Protein AF-A0A3D8VLH3-F1 (afdb_monomer_lite)

pLDDT: mean 82.95, std 10.18, range [42.09, 94.88]

Structure (mmCIF, N/CA/C/O backbone):
data_AF-A0A3D8VLH3-F1
#
_entry.id   AF-A0A3D8VLH3-F1
#
loop_
_atom_site.group_PDB
_atom_site.id
_atom_site.type_symbol
_atom_site.label_atom_id
_atom_site.label_alt_id
_atom_site.label_comp_id
_atom_site.label_asym_id
_atom_site.label_entity_id
_atom_site.label_seq_id
_atom_site.pdbx_PDB_ins_code
_atom_site.Cartn_x
_atom_site.Cartn_y
_atom_site.Cartn_z
_atom_site.occupancy
_atom_site.B_iso_or_equiv
_atom_site.auth_seq_id
_atom_site.auth_comp_id
_atom_site.auth_asym_id
_atom_site.auth_atom_id
_atom_site.pdbx_PDB_model_num
ATOM 1 N N . MET A 1 1 ? 17.494 -6.631 -28.464 1.00 57.84 1 MET A N 1
ATOM 2 C CA . MET A 1 1 ? 16.199 -6.391 -27.794 1.00 57.84 1 MET A CA 1
ATOM 3 C C . MET A 1 1 ? 15.490 -5.278 -28.544 1.00 57.84 1 MET A C 1
ATOM 5 O O . MET A 1 1 ? 16.082 -4.211 -28.683 1.00 57.84 1 MET A O 1
ATOM 9 N N . ASN A 1 2 ? 14.306 -5.543 -29.105 1.00 70.06 2 ASN A N 1
ATOM 10 C CA . ASN A 1 2 ? 13.594 -4.566 -29.927 1.00 70.06 2 ASN A CA 1
ATOM 11 C C . ASN A 1 2 ? 12.913 -3.521 -29.038 1.00 70.06 2 ASN A C 1
ATOM 13 O O . ASN A 1 2 ? 12.290 -3.845 -28.031 1.00 70.06 2 ASN A O 1
ATOM 17 N N . ILE A 1 3 ? 13.005 -2.251 -29.430 1.00 79.00 3 ILE A N 1
ATOM 18 C CA . ILE A 1 3 ? 12.385 -1.120 -28.721 1.00 79.00 3 ILE A CA 1
ATOM 19 C C . ILE A 1 3 ? 10.872 -1.307 -28.510 1.00 79.00 3 ILE A C 1
ATOM 21 O O . ILE A 1 3 ? 10.333 -0.848 -27.509 1.00 79.00 3 ILE A O 1
ATOM 25 N N . TYR A 1 4 ? 10.209 -2.033 -29.414 1.00 73.94 4 TYR A N 1
ATOM 26 C CA . TYR A 1 4 ? 8.781 -2.336 -29.354 1.00 73.94 4 TYR A CA 1
ATOM 27 C C . TYR A 1 4 ? 8.410 -3.166 -28.123 1.00 73.94 4 TYR A C 1
ATOM 29 O O . TYR A 1 4 ? 7.444 -2.839 -27.443 1.00 73.94 4 TYR A O 1
ATOM 37 N N . GLU A 1 5 ? 9.205 -4.182 -27.788 1.00 71.56 5 GLU A N 1
ATOM 38 C CA . GLU A 1 5 ? 8.964 -5.042 -26.623 1.00 71.56 5 GLU A CA 1
ATOM 39 C C . GLU A 1 5 ? 9.110 -4.251 -25.316 1.00 71.56 5 GLU A C 1
ATOM 41 O O . GLU A 1 5 ? 8.294 -4.394 -24.413 1.00 71.56 5 GLU A O 1
ATOM 46 N N . LYS A 1 6 ? 10.091 -3.339 -25.241 1.00 69.62 6 LYS A N 1
ATOM 47 C CA . LYS A 1 6 ? 10.270 -2.445 -24.083 1.00 69.62 6 LYS A CA 1
ATOM 48 C C . LYS A 1 6 ? 9.114 -1.458 -23.907 1.00 69.62 6 LYS A C 1
ATOM 50 O O . LYS A 1 6 ? 8.724 -1.178 -22.779 1.00 69.62 6 LYS A O 1
ATOM 55 N N . ILE A 1 7 ? 8.584 -0.918 -25.006 1.00 70.00 7 ILE A N 1
ATOM 56 C CA . ILE A 1 7 ? 7.458 0.026 -24.961 1.00 70.00 7 ILE A CA 1
ATOM 57 C C . ILE A 1 7 ? 6.174 -0.693 -24.532 1.00 70.00 7 ILE A C 1
ATOM 59 O O . ILE A 1 7 ? 5.448 -0.171 -23.692 1.00 70.00 7 ILE A O 1
ATOM 63 N N . ILE A 1 8 ? 5.905 -1.881 -25.082 1.00 72.00 8 ILE A N 1
ATOM 64 C CA . ILE A 1 8 ? 4.707 -2.666 -24.751 1.00 72.00 8 ILE A CA 1
ATOM 65 C C . ILE A 1 8 ? 4.783 -3.186 -23.309 1.00 72.00 8 ILE A C 1
ATOM 67 O O . ILE A 1 8 ? 3.807 -3.032 -22.580 1.00 72.00 8 ILE A O 1
ATOM 71 N N . GLY A 1 9 ? 5.940 -3.703 -22.874 1.00 71.38 9 GLY A N 1
ATOM 72 C CA . GLY A 1 9 ? 6.161 -4.117 -21.483 1.00 71.38 9 GLY A CA 1
ATOM 73 C C . GLY A 1 9 ? 5.886 -2.978 -20.500 1.00 71.38 9 GLY A C 1
ATOM 74 O O . GLY A 1 9 ? 5.008 -3.091 -19.657 1.00 71.38 9 GLY A O 1
ATOM 75 N N . GLY A 1 10 ? 6.488 -1.804 -20.718 1.00 78.44 10 GLY A N 1
ATOM 76 C CA . GLY A 1 10 ? 6.269 -0.652 -19.836 1.00 78.44 10 GLY A CA 1
ATOM 77 C C . GLY A 1 10 ? 4.842 -0.076 -19.838 1.00 78.44 10 GLY A C 1
ATOM 78 O O . GLY A 1 10 ? 4.509 0.721 -18.958 1.00 78.44 10 GLY A O 1
ATOM 79 N N . LEU A 1 11 ? 3.996 -0.416 -20.819 1.00 83.00 11 LEU A N 1
ATOM 80 C CA . LEU A 1 11 ? 2.567 -0.080 -20.804 1.00 83.00 11 LEU A CA 1
ATOM 81 C C . LEU A 1 11 ? 1.754 -1.090 -19.988 1.00 83.00 11 LEU A C 1
ATOM 83 O O . LEU A 1 11 ? 0.833 -0.673 -19.282 1.00 83.00 11 LEU A O 1
ATOM 87 N N . ASP A 1 12 ? 2.089 -2.378 -20.075 1.00 86.25 12 ASP A N 1
ATOM 88 C CA . ASP A 1 12 ? 1.440 -3.431 -19.294 1.00 86.25 12 ASP A CA 1
ATOM 89 C C . ASP A 1 12 ? 1.748 -3.262 -17.801 1.00 86.25 12 ASP A C 1
ATOM 91 O O . ASP A 1 12 ? 0.816 -3.140 -17.008 1.00 86.25 12 ASP A O 1
ATOM 95 N N . ASP A 1 13 ? 3.021 -3.042 -17.450 1.00 86.81 13 ASP A N 1
ATOM 96 C CA . ASP A 1 13 ? 3.473 -2.793 -16.073 1.00 86.81 13 ASP A CA 1
ATOM 97 C C . ASP A 1 13 ? 2.702 -1.619 -15.431 1.00 86.81 13 ASP A C 1
ATOM 99 O O . ASP A 1 13 ? 2.215 -1.682 -14.302 1.00 86.81 13 ASP A O 1
ATOM 103 N N . LYS A 1 14 ? 2.505 -0.527 -16.186 1.00 85.94 14 LYS A N 1
ATOM 104 C CA . LYS A 1 14 ? 1.724 0.637 -15.727 1.00 85.94 14 LYS A CA 1
ATOM 105 C C . LYS A 1 14 ? 0.241 0.331 -15.559 1.00 85.94 14 LYS A C 1
ATOM 107 O O . LYS A 1 14 ? -0.407 0.939 -14.705 1.00 85.94 14 LYS A O 1
ATOM 112 N N . ARG A 1 15 ? -0.322 -0.534 -16.405 1.00 90.62 15 ARG A N 1
ATOM 113 C CA . ARG A 1 15 ? -1.724 -0.952 -16.301 1.00 90.62 15 ARG A CA 1
ATOM 114 C C . ARG A 1 15 ? -1.920 -1.816 -15.061 1.00 90.62 15 ARG A C 1
ATOM 116 O O . ARG A 1 15 ? -2.857 -1.570 -14.310 1.00 90.62 15 ARG A O 1
ATOM 123 N N . GLU A 1 16 ? -1.028 -2.772 -14.835 1.00 91.12 16 GLU A N 1
ATOM 124 C CA . GLU A 1 16 ? -1.031 -3.626 -13.648 1.00 91.12 16 GLU A CA 1
ATOM 125 C C . GLU A 1 16 ? -0.851 -2.806 -12.363 1.00 91.12 16 GLU A C 1
ATOM 127 O O . GLU A 1 16 ? -1.634 -2.963 -11.427 1.00 91.12 16 GLU A O 1
ATOM 132 N N . TRP A 1 17 ? 0.086 -1.850 -12.346 1.00 89.81 17 TRP A N 1
ATOM 133 C CA . TRP A 1 17 ? 0.250 -0.923 -11.221 1.00 89.81 17 TRP A CA 1
ATOM 134 C C . TRP A 1 17 ? -1.031 -0.144 -10.914 1.00 89.81 17 TRP A C 1
ATOM 136 O O . TRP A 1 17 ? -1.435 -0.029 -9.760 1.00 89.81 17 TRP A O 1
ATOM 146 N N . ARG A 1 18 ? -1.715 0.378 -11.941 1.00 90.69 18 ARG A N 1
ATOM 147 C CA . ARG A 1 18 ? -2.996 1.073 -11.742 1.00 90.69 18 ARG A CA 1
ATOM 148 C C . ARG A 1 18 ? -4.056 0.158 -11.139 1.00 90.69 18 ARG A C 1
ATOM 150 O O . ARG A 1 18 ? -4.758 0.597 -10.238 1.00 90.69 18 ARG A O 1
ATOM 157 N N . ALA A 1 19 ? -4.146 -1.092 -11.586 1.00 93.56 19 ALA A N 1
ATOM 158 C CA . ALA A 1 19 ? -5.098 -2.046 -11.026 1.00 93.56 19 ALA A CA 1
ATOM 159 C C . ALA A 1 19 ? -4.818 -2.336 -9.538 1.00 93.56 19 ALA A C 1
ATOM 161 O O . ALA A 1 19 ? -5.753 -2.407 -8.741 1.00 93.56 19 ALA A O 1
ATOM 162 N N . MET A 1 20 ? -3.545 -2.438 -9.141 1.00 93.00 20 MET A N 1
ATOM 163 C CA . MET A 1 20 ? -3.152 -2.573 -7.730 1.00 93.00 20 MET A CA 1
ATOM 164 C C . MET A 1 20 ? -3.543 -1.346 -6.904 1.00 93.00 20 MET A C 1
ATOM 166 O O . MET A 1 20 ? -4.111 -1.480 -5.824 1.00 93.00 20 MET A O 1
ATOM 170 N N . GLU A 1 21 ? -3.295 -0.144 -7.427 1.00 92.06 21 GLU A N 1
ATOM 171 C CA . GLU A 1 21 ? -3.701 1.106 -6.776 1.00 92.06 21 GLU A CA 1
ATOM 172 C C . GLU A 1 21 ? -5.223 1.194 -6.594 1.00 92.06 21 GLU A C 1
ATOM 174 O O . GLU A 1 21 ? -5.700 1.687 -5.573 1.00 92.06 21 GLU A O 1
ATOM 179 N N . GLU A 1 22 ? -5.998 0.709 -7.565 1.00 94.88 22 GLU A N 1
ATOM 180 C CA . GLU A 1 22 ? -7.457 0.665 -7.469 1.00 94.88 22 GLU A CA 1
ATOM 181 C C . GLU A 1 22 ? -7.941 -0.350 -6.428 1.00 94.88 22 GLU A C 1
ATOM 183 O O . GLU A 1 22 ? -8.832 -0.013 -5.646 1.00 94.88 22 GLU A O 1
ATOM 188 N N . ARG A 1 23 ? -7.317 -1.536 -6.344 1.00 93.81 23 ARG A N 1
ATOM 189 C CA . ARG A 1 23 ? -7.574 -2.508 -5.263 1.00 93.81 23 ARG A CA 1
ATOM 190 C C . ARG A 1 23 ? -7.297 -1.888 -3.899 1.00 93.81 23 ARG A C 1
ATOM 192 O O . ARG A 1 23 ? -8.174 -1.881 -3.041 1.00 93.81 23 ARG A O 1
ATOM 199 N N . ALA A 1 24 ? -6.131 -1.262 -3.733 1.00 92.44 24 ALA A N 1
ATOM 200 C CA . ALA A 1 24 ? -5.765 -0.583 -2.493 1.00 92.44 24 ALA A CA 1
ATOM 201 C C . ALA A 1 24 ? -6.775 0.505 -2.105 1.00 92.44 24 ALA A C 1
ATOM 203 O O . ALA A 1 24 ? -7.105 0.671 -0.934 1.00 92.44 24 ALA A O 1
ATOM 204 N N . LYS A 1 25 ? -7.265 1.267 -3.088 1.00 92.62 25 LYS A N 1
ATOM 205 C CA . LYS A 1 25 ? -8.217 2.362 -2.877 1.00 92.62 25 LYS A CA 1
ATOM 206 C C . LYS A 1 25 ? -9.628 1.875 -2.533 1.00 92.62 25 LYS A C 1
ATOM 208 O O . LYS A 1 25 ? -10.379 2.622 -1.909 1.00 92.62 25 LYS A O 1
ATOM 213 N N . ALA A 1 26 ? -10.000 0.668 -2.952 1.00 94.31 26 ALA A N 1
ATOM 214 C CA . ALA A 1 26 ? -11.279 0.056 -2.604 1.00 94.31 26 ALA A CA 1
ATOM 215 C C . ALA A 1 26 ? -11.327 -0.425 -1.142 1.00 94.31 26 ALA A C 1
ATOM 217 O O . ALA A 1 26 ? -12.416 -0.601 -0.593 1.00 94.31 26 ALA A O 1
ATOM 218 N N . LEU A 1 27 ? -10.166 -0.615 -0.507 1.00 92.44 27 LEU A N 1
ATOM 219 C CA . LEU A 1 27 ? -10.062 -1.008 0.895 1.00 92.44 27 LEU A CA 1
ATOM 220 C C . LEU A 1 27 ? -10.452 0.133 1.853 1.00 92.44 27 LEU A C 1
ATOM 222 O O . LEU A 1 27 ? -10.396 1.313 1.490 1.00 92.44 27 LEU A O 1
ATOM 226 N N . PRO A 1 28 ? -10.808 -0.188 3.114 1.00 91.88 28 PRO A N 1
ATOM 227 C CA . PRO A 1 28 ? -11.053 0.824 4.135 1.00 91.88 28 PRO A CA 1
ATOM 228 C C . PRO A 1 28 ? -9.848 1.757 4.331 1.00 91.88 28 PRO A C 1
ATOM 230 O O . PRO A 1 28 ? -8.697 1.364 4.143 1.00 91.88 28 PRO A O 1
ATOM 233 N N . SER A 1 29 ? -10.110 2.991 4.772 1.00 88.81 29 SER A N 1
ATOM 234 C CA . SER A 1 29 ? -9.094 4.053 4.896 1.00 88.81 29 SER A CA 1
ATOM 235 C C . SER A 1 29 ? -7.837 3.619 5.665 1.00 88.81 29 SER A C 1
ATOM 237 O O . SER A 1 29 ? -6.724 3.923 5.243 1.00 88.81 29 SER A O 1
ATOM 239 N N . GLU A 1 30 ? -7.989 2.861 6.756 1.00 86.94 30 GLU A N 1
ATOM 240 C CA . GLU A 1 30 ? -6.857 2.368 7.557 1.00 86.94 30 GLU A CA 1
ATOM 241 C C . GLU A 1 30 ? -5.937 1.431 6.758 1.00 86.94 30 GLU A C 1
ATOM 243 O O . GLU A 1 30 ? -4.717 1.593 6.783 1.00 86.94 30 GLU A O 1
ATOM 248 N N . TYR A 1 31 ? -6.519 0.518 5.978 1.00 90.12 31 TYR A N 1
ATOM 249 C CA . TYR A 1 31 ? -5.795 -0.396 5.094 1.00 90.12 31 TYR A CA 1
ATOM 250 C C . TYR A 1 31 ? -5.099 0.344 3.953 1.00 90.12 31 TYR A C 1
ATOM 252 O O . TYR A 1 31 ? -3.920 0.117 3.683 1.00 90.12 31 TYR A O 1
ATOM 260 N N . HIS A 1 32 ? -5.798 1.286 3.317 1.00 90.88 32 HIS A N 1
ATOM 261 C CA . HIS A 1 32 ? -5.210 2.105 2.263 1.00 90.88 32 HIS A CA 1
ATOM 262 C C . HIS A 1 32 ? -4.035 2.956 2.785 1.00 90.88 32 HIS A C 1
ATOM 264 O O . HIS A 1 32 ? -3.006 3.072 2.118 1.00 90.88 32 HIS A O 1
ATOM 270 N N . ASN A 1 33 ? -4.142 3.514 3.996 1.00 88.62 33 ASN A N 1
ATOM 271 C CA . ASN A 1 33 ? -3.062 4.283 4.618 1.00 88.62 33 ASN A CA 1
ATOM 272 C C . ASN A 1 33 ? -1.840 3.412 4.928 1.00 88.62 33 ASN A C 1
ATOM 274 O O . ASN A 1 33 ? -0.716 3.828 4.641 1.00 88.62 33 ASN A O 1
ATOM 278 N N . ALA A 1 34 ? -2.049 2.203 5.457 1.00 88.44 34 ALA A N 1
ATOM 279 C CA . ALA A 1 34 ? -0.968 1.248 5.680 1.00 88.44 34 ALA A CA 1
ATOM 280 C C . ALA A 1 34 ? -0.283 0.870 4.359 1.00 88.44 34 ALA A C 1
ATOM 282 O O . ALA A 1 34 ? 0.937 0.945 4.254 1.00 88.44 34 ALA A O 1
ATOM 283 N N . TYR A 1 35 ? -1.058 0.587 3.309 1.00 91.62 35 TYR A N 1
ATOM 284 C CA . TYR A 1 35 ? -0.526 0.296 1.978 1.00 91.62 35 TYR A CA 1
ATOM 285 C C . TYR A 1 35 ? 0.326 1.457 1.432 1.00 91.62 35 TYR A C 1
ATOM 287 O O . TYR A 1 35 ? 1.427 1.246 0.924 1.00 91.62 35 TYR A O 1
ATOM 295 N N . LYS A 1 36 ? -0.118 2.709 1.602 1.00 90.38 36 LYS A N 1
ATOM 296 C CA . LYS A 1 36 ? 0.663 3.896 1.210 1.00 90.38 36 LYS A CA 1
ATOM 297 C C . LYS A 1 36 ? 1.946 4.060 2.030 1.00 90.38 36 LYS A C 1
ATOM 299 O O . LYS A 1 36 ? 2.962 4.494 1.484 1.00 90.38 36 LYS A O 1
ATOM 304 N N . ALA A 1 37 ? 1.920 3.717 3.317 1.00 87.56 37 ALA A N 1
ATOM 305 C CA . ALA A 1 37 ? 3.108 3.725 4.166 1.00 87.56 37 ALA A CA 1
ATOM 306 C C . ALA A 1 37 ? 4.130 2.671 3.710 1.00 87.56 37 ALA A C 1
ATOM 308 O O . ALA A 1 37 ? 5.303 3.009 3.550 1.00 87.56 37 ALA A O 1
ATOM 309 N N . ILE A 1 38 ? 3.671 1.455 3.397 1.00 86.94 38 ILE A N 1
ATOM 310 C CA . ILE A 1 38 ? 4.487 0.375 2.825 1.00 86.94 38 ILE A CA 1
ATOM 311 C C . ILE A 1 38 ? 5.112 0.820 1.501 1.00 86.94 38 ILE A C 1
ATOM 313 O O . ILE A 1 38 ? 6.322 0.708 1.322 1.00 86.94 38 ILE A O 1
ATOM 317 N N . GLN A 1 39 ? 4.316 1.389 0.587 1.00 88.44 39 GLN A N 1
ATOM 318 C CA . GLN A 1 39 ? 4.832 1.926 -0.675 1.00 88.44 39 GLN A CA 1
ATOM 319 C C . GLN A 1 39 ? 5.956 2.927 -0.437 1.00 88.44 39 GLN A C 1
ATOM 321 O O . GLN A 1 39 ? 7.029 2.813 -1.024 1.00 88.44 39 GLN A O 1
ATOM 326 N N . LYS A 1 40 ? 5.722 3.910 0.437 1.00 86.31 40 LYS A N 1
ATOM 327 C CA . LYS A 1 40 ? 6.724 4.924 0.756 1.00 86.31 40 LYS A CA 1
ATOM 328 C C . LYS A 1 40 ? 7.994 4.290 1.319 1.00 86.31 40 LYS A C 1
ATOM 330 O O . LYS A 1 40 ? 9.075 4.659 0.874 1.00 86.31 40 LYS A O 1
ATOM 335 N N . TYR A 1 41 ? 7.860 3.353 2.255 1.00 85.12 41 TYR A N 1
ATOM 336 C CA . TYR A 1 41 ? 8.992 2.651 2.848 1.00 85.12 41 TYR A CA 1
ATOM 337 C C . TYR A 1 41 ? 9.813 1.938 1.768 1.00 85.12 41 TYR A C 1
ATOM 339 O O . TYR A 1 41 ? 11.004 2.215 1.634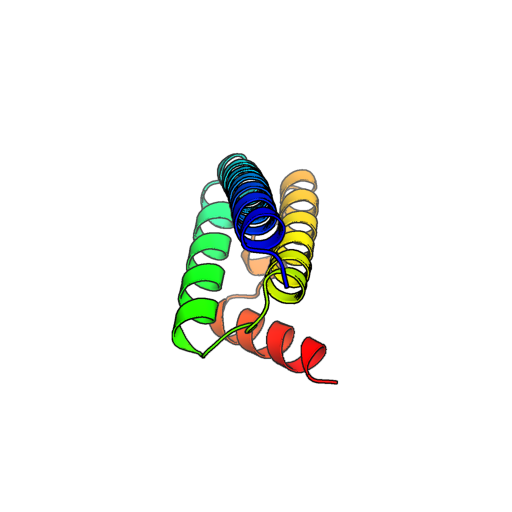 1.00 85.12 41 TYR A O 1
ATOM 347 N N . MET A 1 42 ? 9.151 1.150 0.919 1.00 82.50 42 MET A N 1
ATOM 348 C CA . MET A 1 42 ? 9.760 0.397 -0.177 1.00 82.50 42 MET A CA 1
ATOM 349 C C . MET A 1 42 ? 10.582 1.286 -1.123 1.00 82.50 42 MET A C 1
ATOM 351 O O . MET A 1 42 ? 11.710 0.958 -1.487 1.00 82.50 42 MET A O 1
ATOM 355 N N . TRP A 1 43 ? 10.065 2.464 -1.480 1.00 82.81 43 TRP A N 1
ATOM 356 C CA . TRP A 1 43 ? 10.793 3.413 -2.328 1.00 82.81 43 TRP A CA 1
ATOM 357 C C . TRP A 1 43 ? 11.958 4.111 -1.614 1.00 82.81 43 TRP A C 1
ATOM 359 O O . TRP A 1 43 ? 12.881 4.579 -2.277 1.00 82.81 43 TRP A O 1
ATOM 369 N N . THR A 1 44 ? 11.935 4.194 -0.280 1.00 82.88 44 THR A N 1
ATOM 370 C CA . THR A 1 44 ? 13.010 4.825 0.504 1.00 82.88 44 THR A CA 1
ATOM 371 C C . THR A 1 44 ? 14.158 3.886 0.852 1.00 82.88 44 THR A C 1
ATOM 373 O O . THR A 1 44 ? 15.300 4.336 0.895 1.00 82.88 44 THR A O 1
ATOM 376 N N . THR A 1 45 ? 13.890 2.600 1.082 1.00 76.06 45 THR A N 1
ATOM 377 C CA . THR A 1 45 ? 14.902 1.608 1.486 1.00 76.06 45 THR A CA 1
ATOM 378 C C . THR A 1 45 ? 15.550 0.874 0.312 1.00 76.06 45 THR A C 1
ATOM 380 O O . THR A 1 45 ? 16.435 0.048 0.522 1.00 76.06 45 THR A O 1
ATOM 383 N N . GLY A 1 46 ? 15.176 1.220 -0.924 1.00 67.94 46 GLY A N 1
ATOM 384 C CA . GLY A 1 46 ? 15.714 0.591 -2.129 1.00 67.94 46 GLY A CA 1
ATOM 385 C C . GLY A 1 46 ? 15.068 -0.764 -2.395 1.00 67.94 46 GLY A C 1
ATOM 386 O O . GLY A 1 46 ? 15.778 -1.755 -2.532 1.00 67.94 46 GLY A O 1
ATOM 387 N N . GLY A 1 47 ? 13.732 -0.785 -2.420 1.00 63.44 47 GLY A N 1
ATOM 388 C CA . GLY A 1 47 ? 12.898 -1.950 -2.700 1.00 63.44 47 GLY A CA 1
ATOM 389 C C . GLY A 1 47 ? 13.187 -2.651 -4.037 1.00 63.44 47 GLY A C 1
ATOM 390 O O . GLY A 1 47 ? 14.177 -2.346 -4.704 1.00 63.44 47 GLY A O 1
ATOM 391 N N . PRO A 1 48 ? 12.341 -3.616 -4.437 1.00 68.25 48 PRO A N 1
ATOM 392 C CA . PRO A 1 48 ? 12.627 -4.518 -5.548 1.00 68.25 48 PRO A CA 1
ATOM 393 C C . PRO A 1 48 ? 13.033 -3.771 -6.826 1.00 68.25 48 PRO A C 1
ATOM 395 O O . PRO A 1 48 ? 12.411 -2.787 -7.227 1.00 68.25 48 PRO A O 1
ATOM 398 N N . THR A 1 49 ? 14.111 -4.240 -7.457 1.00 71.81 49 THR A N 1
ATOM 399 C CA . THR A 1 49 ? 14.727 -3.585 -8.624 1.00 71.81 49 THR A CA 1
ATOM 400 C C . THR A 1 49 ? 13.976 -3.844 -9.923 1.00 71.81 49 THR A C 1
ATOM 402 O O . THR A 1 49 ? 14.131 -3.093 -10.887 1.00 71.81 49 THR A O 1
ATOM 405 N N . ASP A 1 50 ? 13.148 -4.887 -9.937 1.00 81.75 50 ASP A N 1
ATOM 406 C CA . ASP A 1 50 ? 12.435 -5.377 -11.104 1.00 81.75 50 ASP A CA 1
ATOM 407 C C . ASP A 1 50 ? 10.918 -5.382 -10.862 1.00 81.75 50 ASP A C 1
ATOM 409 O O . ASP A 1 50 ? 10.419 -5.583 -9.748 1.00 81.75 50 ASP 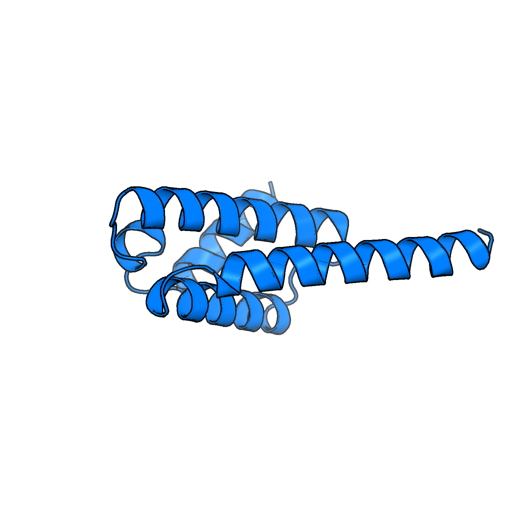A O 1
ATOM 413 N N . TRP A 1 51 ? 10.159 -5.155 -11.941 1.00 83.19 51 TRP A N 1
ATOM 414 C CA . TRP A 1 51 ? 8.694 -5.079 -11.890 1.00 83.19 51 TRP A CA 1
ATOM 415 C C . TRP A 1 51 ? 8.059 -6.367 -11.354 1.00 83.19 51 TRP A C 1
ATOM 417 O O . TRP A 1 51 ? 7.082 -6.310 -10.615 1.00 83.19 51 TRP A O 1
ATOM 427 N N . LYS A 1 52 ? 8.628 -7.531 -11.684 1.00 85.06 52 LYS A N 1
ATOM 428 C CA . LYS A 1 52 ? 8.081 -8.835 -11.293 1.00 85.06 52 LYS A CA 1
ATOM 429 C C . LYS A 1 52 ? 8.055 -9.025 -9.774 1.00 85.06 52 LYS A C 1
ATOM 431 O O . LYS A 1 52 ? 7.039 -9.476 -9.248 1.00 85.06 52 LYS A O 1
ATOM 436 N N . ASP A 1 53 ? 9.138 -8.665 -9.094 1.00 84.31 53 ASP A N 1
ATOM 437 C CA . ASP A 1 53 ? 9.251 -8.780 -7.638 1.00 84.31 53 ASP A CA 1
ATOM 438 C C . ASP A 1 53 ? 8.394 -7.713 -6.955 1.00 84.31 53 ASP A C 1
ATOM 440 O O . ASP A 1 53 ? 7.607 -8.022 -6.066 1.00 84.31 53 ASP A O 1
ATOM 444 N N . THR A 1 54 ? 8.401 -6.485 -7.490 1.00 85.44 54 THR A N 1
ATOM 445 C CA . THR A 1 54 ? 7.495 -5.413 -7.041 1.00 85.44 54 THR A CA 1
ATOM 446 C C . THR A 1 54 ? 6.038 -5.876 -7.087 1.00 85.44 54 THR A C 1
ATOM 448 O O . THR A 1 54 ? 5.315 -5.792 -6.095 1.00 85.44 54 THR A O 1
ATOM 451 N N . LYS A 1 55 ? 5.612 -6.420 -8.230 1.00 88.81 55 LYS A N 1
ATOM 452 C CA . LYS A 1 55 ? 4.272 -6.964 -8.427 1.00 88.81 55 LYS A CA 1
ATOM 453 C C . LYS A 1 55 ? 3.973 -8.078 -7.433 1.00 88.81 55 LYS A C 1
ATOM 455 O O . LYS A 1 55 ? 2.898 -8.065 -6.851 1.00 88.81 55 LYS A O 1
ATOM 460 N N . ARG A 1 56 ? 4.884 -9.035 -7.245 1.00 87.25 56 ARG A N 1
ATOM 461 C CA . ARG A 1 56 ? 4.686 -10.162 -6.324 1.00 87.25 56 ARG A CA 1
ATOM 462 C C . ARG A 1 56 ? 4.460 -9.685 -4.888 1.00 87.25 56 ARG A C 1
ATOM 464 O O . ARG A 1 56 ? 3.496 -10.118 -4.264 1.00 87.25 56 ARG A O 1
ATOM 471 N N . VAL A 1 57 ? 5.302 -8.774 -4.404 1.00 86.56 57 VAL A N 1
ATOM 472 C CA . VAL A 1 57 ? 5.209 -8.235 -3.042 1.00 86.56 57 VAL A CA 1
ATOM 473 C C . VAL A 1 57 ? 3.903 -7.477 -2.841 1.00 86.56 57 VAL A C 1
ATOM 475 O O . VAL A 1 57 ? 3.149 -7.778 -1.919 1.00 86.56 57 VAL A O 1
ATOM 478 N N . PHE A 1 58 ? 3.594 -6.515 -3.716 1.00 90.00 58 PHE A N 1
ATOM 479 C CA . PHE A 1 58 ? 2.383 -5.710 -3.557 1.00 90.00 58 PHE A CA 1
ATOM 480 C C . PHE A 1 58 ? 1.101 -6.523 -3.739 1.00 90.00 58 PHE A C 1
ATOM 482 O O . PHE A 1 58 ? 0.122 -6.243 -3.053 1.00 90.00 58 PHE A O 1
ATOM 489 N N . ASP A 1 59 ? 1.100 -7.537 -4.605 1.00 91.31 59 ASP A N 1
ATOM 490 C CA . ASP A 1 59 ? -0.048 -8.430 -4.769 1.00 91.31 59 ASP A CA 1
ATOM 491 C C . ASP A 1 59 ? -0.296 -9.264 -3.503 1.00 91.31 59 ASP A C 1
ATOM 493 O O . ASP A 1 59 ? -1.437 -9.350 -3.061 1.00 91.31 59 ASP A O 1
ATOM 497 N N . GLY A 1 60 ? 0.759 -9.777 -2.857 1.00 90.12 60 GLY A N 1
ATOM 498 C CA . GLY A 1 60 ? 0.637 -10.494 -1.582 1.00 90.12 60 GLY A CA 1
ATOM 499 C C . GLY A 1 60 ? 0.145 -9.612 -0.429 1.00 90.12 60 GLY A C 1
ATOM 500 O O . GLY A 1 60 ? -0.697 -10.030 0.362 1.00 90.12 60 GLY A O 1
ATOM 501 N N . ILE A 1 61 ? 0.615 -8.363 -0.355 1.00 89.81 61 ILE A N 1
ATOM 502 C CA . ILE A 1 61 ? 0.138 -7.393 0.646 1.00 89.81 61 ILE A CA 1
ATOM 503 C C . ILE A 1 61 ? -1.336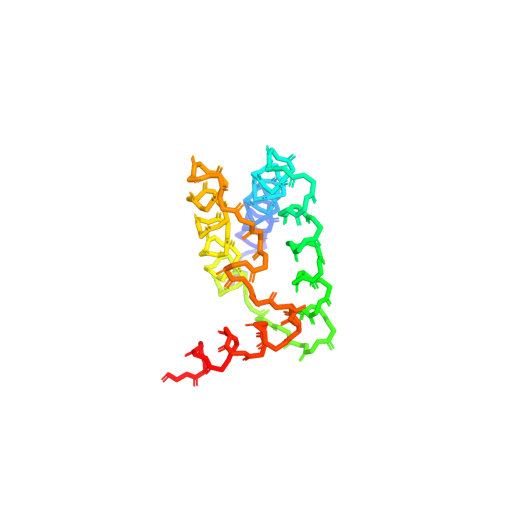 -7.060 0.418 1.00 89.81 61 ILE A C 1
ATOM 505 O O . ILE A 1 61 ? -2.104 -6.979 1.376 1.00 89.81 61 ILE A O 1
ATOM 509 N N . LEU A 1 62 ? -1.732 -6.854 -0.840 1.00 92.69 62 LEU A N 1
ATOM 510 C CA . LEU A 1 62 ? -3.121 -6.579 -1.189 1.00 92.69 62 LEU A CA 1
ATOM 511 C C . LEU A 1 62 ? -4.025 -7.757 -0.842 1.00 92.69 62 LEU A C 1
ATOM 513 O O . LEU A 1 62 ? -5.042 -7.526 -0.202 1.00 92.69 62 LEU A O 1
ATOM 517 N N . ASP A 1 63 ? -3.623 -8.986 -1.165 1.00 92.75 63 ASP A N 1
ATOM 518 C CA . ASP A 1 63 ? -4.378 -10.196 -0.827 1.00 92.75 63 ASP A CA 1
ATOM 519 C C . ASP A 1 63 ? -4.580 -10.336 0.693 1.00 92.75 63 ASP A C 1
ATOM 521 O O . ASP A 1 63 ? -5.710 -10.480 1.166 1.00 92.75 63 ASP A O 1
ATOM 525 N N . LEU A 1 64 ? -3.510 -10.145 1.479 1.00 90.62 64 LEU A N 1
ATOM 526 C CA . LEU A 1 64 ? -3.573 -10.131 2.944 1.00 90.62 64 LEU A CA 1
ATOM 527 C C . LEU A 1 64 ? -4.542 -9.057 3.464 1.00 90.62 64 LEU A C 1
ATOM 529 O O . LEU A 1 64 ? -5.307 -9.286 4.406 1.00 90.62 64 LEU A O 1
ATOM 533 N N . PHE A 1 65 ? -4.502 -7.865 2.871 1.00 92.19 65 PHE A N 1
ATOM 534 C CA . PHE A 1 65 ? -5.334 -6.740 3.285 1.00 92.19 65 PHE A CA 1
ATOM 535 C C . PHE A 1 65 ? -6.796 -6.919 2.878 1.00 92.19 65 PHE A C 1
ATOM 537 O O . PHE A 1 65 ? -7.683 -6.598 3.666 1.00 92.19 65 PHE A O 1
ATOM 544 N N . GLU A 1 66 ? -7.061 -7.448 1.687 1.00 92.81 66 GLU A N 1
ATOM 545 C CA . GLU A 1 66 ? -8.399 -7.783 1.201 1.00 92.81 66 GLU A CA 1
ATOM 546 C C . GLU A 1 66 ? -9.033 -8.866 2.072 1.00 92.81 66 GLU A C 1
ATOM 548 O O . GLU A 1 66 ? -10.178 -8.704 2.503 1.00 92.81 66 GLU A O 1
ATOM 553 N N . GLN A 1 67 ? -8.280 -9.917 2.412 1.00 93.06 67 GLN A N 1
ATOM 554 C CA . GLN A 1 67 ? -8.750 -10.951 3.326 1.00 93.06 67 GLN A CA 1
ATOM 555 C C . GLN A 1 67 ? -9.036 -10.369 4.716 1.00 93.06 67 GLN A C 1
ATOM 557 O O . GLN A 1 67 ? -10.132 -10.538 5.252 1.00 93.06 67 GLN A O 1
ATOM 562 N N . GLY A 1 68 ? -8.094 -9.617 5.289 1.00 91.62 68 GLY A N 1
ATOM 563 C CA . GLY A 1 68 ? -8.280 -9.021 6.608 1.00 91.62 68 GLY A CA 1
ATOM 564 C C . GLY A 1 68 ? -9.447 -8.033 6.671 1.00 91.62 68 GLY A C 1
ATOM 565 O O . GLY A 1 68 ? -10.194 -8.027 7.651 1.00 91.62 68 GLY A O 1
ATOM 566 N N . ALA A 1 69 ? -9.648 -7.241 5.615 1.00 91.12 69 ALA A N 1
ATOM 567 C CA . ALA A 1 69 ? -10.782 -6.331 5.506 1.00 91.12 69 ALA A CA 1
ATOM 568 C C . ALA A 1 69 ? -12.113 -7.090 5.383 1.00 91.12 69 ALA A C 1
ATOM 570 O O . ALA A 1 69 ? -13.091 -6.705 6.026 1.00 91.12 69 ALA A O 1
ATOM 571 N N . ALA A 1 70 ? -12.156 -8.189 4.619 1.00 92.94 70 ALA A N 1
ATOM 572 C CA . ALA A 1 70 ? -13.333 -9.056 4.530 1.00 92.94 70 ALA A CA 1
ATOM 573 C C . ALA A 1 70 ? -13.691 -9.679 5.892 1.00 92.94 70 ALA A C 1
ATOM 575 O O . ALA A 1 70 ? -14.866 -9.781 6.248 1.00 92.94 70 ALA A O 1
ATOM 576 N N . GLU A 1 71 ? -12.680 -10.015 6.694 1.00 92.88 71 GLU A N 1
ATOM 577 C CA . GLU A 1 71 ? -12.829 -10.526 8.060 1.00 92.88 71 GLU A CA 1
ATOM 578 C C . GLU A 1 71 ? -13.093 -9.425 9.112 1.00 92.88 71 GLU A C 1
ATOM 580 O O . GLU A 1 71 ? -13.230 -9.732 10.295 1.00 92.88 71 GLU A O 1
ATOM 585 N N . ASN A 1 72 ? -13.204 -8.148 8.715 1.00 88.56 72 ASN A N 1
ATOM 586 C CA . ASN A 1 72 ? -13.351 -6.989 9.615 1.00 88.56 72 ASN A CA 1
ATOM 587 C C . ASN A 1 72 ? -12.251 -6.903 10.693 1.00 88.56 72 ASN A C 1
ATOM 589 O O . ASN A 1 72 ? -12.480 -6.422 11.809 1.00 88.56 72 ASN A O 1
ATOM 593 N N . ARG A 1 73 ? -11.042 -7.367 10.366 1.00 90.06 73 ARG A N 1
ATOM 594 C CA . ARG A 1 73 ? -9.874 -7.222 11.236 1.00 90.06 73 ARG A CA 1
ATOM 595 C C . ARG A 1 73 ? -9.376 -5.779 11.190 1.00 90.06 73 ARG A C 1
ATOM 597 O O . ARG A 1 73 ? -9.724 -4.993 10.311 1.00 90.06 73 ARG A O 1
ATOM 604 N N . LYS A 1 74 ? -8.577 -5.401 12.185 1.00 87.56 74 LYS A N 1
ATOM 605 C CA . LYS A 1 74 ? -7.852 -4.127 12.152 1.00 87.56 74 LYS A CA 1
ATOM 606 C C . LYS A 1 74 ? -6.582 -4.310 11.342 1.00 87.56 74 LYS A C 1
ATOM 608 O O . LYS A 1 74 ? -5.957 -5.362 11.423 1.00 87.56 74 LYS A O 1
ATOM 613 N N . VAL A 1 75 ? -6.147 -3.269 10.638 1.00 87.25 75 VAL A N 1
ATOM 614 C CA . VAL A 1 75 ? -4.890 -3.344 9.880 1.00 87.25 75 VAL A CA 1
ATOM 615 C C . VAL A 1 75 ? -3.698 -3.652 10.795 1.00 87.25 75 VAL A C 1
ATOM 617 O O . VAL A 1 75 ? -2.860 -4.472 10.444 1.00 87.25 75 VAL A O 1
ATOM 620 N N . THR A 1 76 ? -3.693 -3.111 12.019 1.00 85.00 76 THR A N 1
ATOM 621 C CA . THR A 1 76 ? -2.655 -3.361 13.031 1.00 85.00 76 THR A CA 1
ATOM 622 C C . THR A 1 76 ? -2.645 -4.788 13.573 1.00 85.00 76 THR A C 1
ATOM 624 O O . THR A 1 76 ? -1.653 -5.215 14.148 1.00 85.00 76 THR A O 1
ATOM 627 N N . ASP A 1 77 ? -3.719 -5.551 13.374 1.00 85.06 77 ASP A N 1
ATOM 628 C CA . ASP A 1 77 ? -3.765 -6.979 13.702 1.00 85.06 77 ASP A CA 1
ATOM 629 C C . ASP A 1 77 ? -3.026 -7.830 12.649 1.00 85.06 77 ASP A C 1
ATOM 631 O O . ASP A 1 77 ? -2.687 -8.982 12.901 1.00 85.06 77 ASP A O 1
ATOM 635 N N . LEU A 1 78 ? -2.771 -7.255 11.466 1.00 84.06 78 LEU A N 1
ATOM 636 C CA . LEU A 1 78 ? -2.024 -7.875 10.370 1.00 84.06 78 LEU A CA 1
ATOM 637 C C . LEU A 1 78 ? -0.595 -7.339 10.294 1.00 84.06 78 LEU A C 1
ATOM 639 O O . LEU A 1 78 ? 0.348 -8.110 10.173 1.00 84.06 78 LEU A O 1
ATOM 643 N N . THR A 1 79 ? -0.441 -6.016 10.361 1.00 81.81 79 THR A N 1
ATOM 644 C CA . THR A 1 79 ? 0.853 -5.338 10.226 1.00 81.81 79 THR A CA 1
ATOM 645 C C . THR A 1 79 ? 1.566 -5.141 11.559 1.00 81.81 79 THR A C 1
ATOM 647 O O . THR A 1 79 ? 2.696 -4.674 11.581 1.00 81.81 79 THR A O 1
ATOM 650 N N . GLY A 1 80 ? 0.908 -5.401 12.688 1.00 82.06 80 GLY A N 1
ATOM 651 C CA . GLY A 1 80 ? 1.363 -4.893 13.980 1.00 82.06 80 GLY A CA 1
ATOM 652 C C . GLY A 1 80 ? 1.179 -3.375 14.113 1.00 82.06 80 GLY A C 1
ATOM 653 O O . GLY A 1 80 ? 0.682 -2.697 13.208 1.00 82.06 80 GLY A O 1
ATOM 654 N N . ASP A 1 81 ? 1.57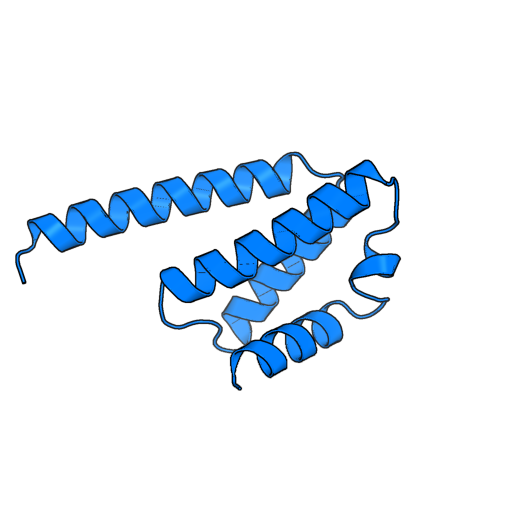7 -2.844 15.271 1.00 81.38 81 ASP A N 1
ATOM 655 C CA . ASP A 1 81 ? 1.546 -1.402 15.569 1.00 81.38 81 ASP A CA 1
ATOM 656 C C . ASP A 1 81 ? 2.610 -0.627 14.766 1.00 81.38 81 ASP A C 1
ATOM 658 O O . ASP A 1 81 ? 2.420 0.540 14.425 1.00 81.38 81 ASP A O 1
ATOM 662 N N . ASP A 1 82 ? 3.704 -1.304 14.397 1.00 80.00 82 ASP A N 1
ATOM 663 C CA . ASP A 1 82 ? 4.823 -0.726 13.657 1.00 80.00 82 ASP A CA 1
ATOM 664 C C . ASP A 1 82 ? 4.864 -1.230 12.205 1.00 80.00 82 ASP A C 1
ATOM 666 O O . ASP A 1 82 ? 5.401 -2.291 11.882 1.00 80.00 82 ASP A O 1
ATOM 670 N N . VAL A 1 83 ? 4.289 -0.432 11.303 1.00 75.12 83 VAL A N 1
ATOM 671 C CA . VAL A 1 83 ? 4.221 -0.749 9.866 1.00 75.12 83 VAL A CA 1
ATOM 672 C C . VAL A 1 83 ? 5.616 -0.832 9.230 1.00 75.12 83 VAL A C 1
ATOM 674 O O . VAL A 1 83 ? 5.795 -1.546 8.244 1.00 75.12 83 VAL A O 1
ATOM 677 N N . ALA A 1 84 ? 6.616 -0.126 9.770 1.00 74.62 84 ALA A N 1
ATOM 678 C CA . ALA A 1 84 ? 7.979 -0.180 9.248 1.00 74.62 84 ALA A CA 1
ATOM 679 C C . ALA A 1 84 ? 8.652 -1.516 9.589 1.00 74.62 84 ALA A C 1
ATOM 681 O O . ALA A 1 84 ? 9.275 -2.108 8.711 1.00 74.62 84 ALA A O 1
ATOM 682 N N . ALA A 1 85 ? 8.467 -2.020 10.812 1.00 77.75 85 ALA A N 1
ATOM 683 C CA . ALA A 1 85 ? 8.925 -3.346 11.217 1.00 77.75 85 ALA A CA 1
ATOM 684 C C . ALA A 1 85 ? 8.284 -4.454 10.368 1.00 77.75 85 ALA A C 1
ATOM 686 O O . ALA A 1 85 ? 8.980 -5.367 9.938 1.00 77.75 85 ALA A O 1
ATOM 687 N N . PHE A 1 86 ? 6.991 -4.338 10.047 1.00 81.38 86 PHE A N 1
ATOM 688 C CA . PHE A 1 86 ? 6.330 -5.256 9.111 1.00 81.38 86 PHE A CA 1
ATOM 689 C C . PHE A 1 86 ? 6.958 -5.229 7.713 1.00 81.38 86 PHE A C 1
ATOM 691 O O . PHE A 1 86 ? 7.165 -6.277 7.107 1.00 81.38 86 PHE A O 1
ATOM 698 N N . CYS A 1 87 ? 7.284 -4.041 7.194 1.00 75.12 87 CYS A N 1
ATOM 699 C CA . CYS A 1 87 ? 7.953 -3.935 5.896 1.00 75.12 87 CYS A CA 1
ATOM 700 C C . CYS A 1 87 ? 9.357 -4.552 5.908 1.00 75.12 87 CYS A C 1
ATOM 702 O O . CYS A 1 87 ? 9.763 -5.131 4.903 1.00 75.12 87 CYS A O 1
ATOM 704 N N . ASP A 1 88 ? 10.098 -4.392 7.006 1.00 75.69 88 ASP A N 1
ATOM 705 C CA . ASP A 1 88 ? 11.443 -4.953 7.170 1.00 75.69 88 ASP A CA 1
ATOM 706 C C . ASP A 1 88 ? 11.399 -6.489 7.184 1.00 75.69 88 ASP A C 1
ATOM 708 O O . ASP A 1 88 ? 12.135 -7.126 6.433 1.00 75.69 88 ASP A O 1
ATOM 712 N N . ASP A 1 89 ? 10.457 -7.071 7.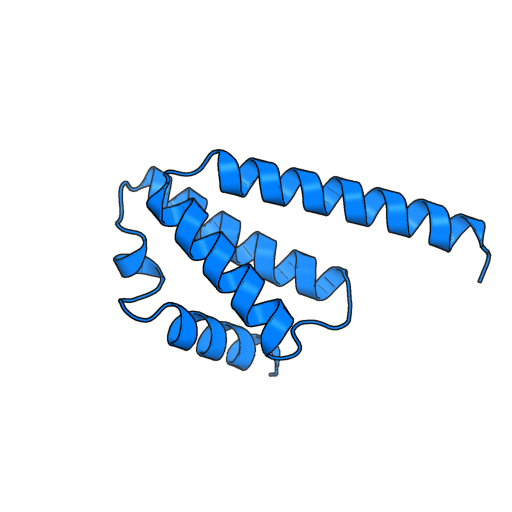937 1.00 78.25 89 ASP A N 1
ATOM 713 C CA . ASP A 1 89 ? 10.227 -8.521 8.007 1.00 78.25 89 ASP A CA 1
ATOM 714 C C . ASP A 1 89 ? 9.820 -9.102 6.643 1.00 78.25 89 ASP A C 1
ATOM 716 O O . ASP A 1 89 ? 10.412 -10.072 6.165 1.00 78.25 89 ASP A O 1
ATOM 720 N N . LEU A 1 90 ? 8.895 -8.434 5.945 1.00 74.00 90 LEU A N 1
ATOM 721 C CA . LEU A 1 90 ? 8.451 -8.843 4.611 1.00 74.00 90 LEU A CA 1
ATOM 722 C C . LEU A 1 90 ? 9.593 -8.820 3.579 1.00 74.00 90 LEU A C 1
ATOM 724 O O . LEU A 1 90 ? 9.673 -9.688 2.712 1.00 74.00 90 LEU A O 1
ATOM 728 N N . LEU A 1 91 ? 10.485 -7.830 3.661 1.00 68.62 91 LEU A N 1
ATOM 729 C CA . LEU A 1 91 ? 11.656 -7.728 2.787 1.00 68.62 91 LEU A CA 1
ATOM 730 C C . LEU A 1 91 ? 12.779 -8.699 3.157 1.00 68.62 91 LEU A C 1
ATOM 732 O O . LEU A 1 91 ? 13.586 -9.050 2.291 1.00 68.62 91 LEU A O 1
ATOM 736 N N . ALA A 1 92 ? 12.872 -9.095 4.426 1.00 70.81 92 ALA A N 1
ATOM 737 C CA . ALA A 1 92 ? 13.828 -10.093 4.879 1.00 70.81 92 ALA A CA 1
ATOM 738 C C . ALA A 1 92 ? 13.480 -11.486 4.331 1.00 70.81 92 ALA A C 1
ATOM 740 O O . ALA A 1 92 ? 14.389 -12.195 3.900 1.00 70.81 92 ALA A O 1
ATOM 741 N N . ASP A 1 93 ? 12.191 -11.841 4.273 1.00 63.41 93 ASP A N 1
ATOM 742 C CA . ASP A 1 93 ? 11.726 -13.124 3.726 1.00 63.41 93 ASP A CA 1
ATOM 743 C C . ASP A 1 93 ? 12.055 -13.272 2.226 1.00 63.41 93 ASP A C 1
ATOM 745 O O . ASP A 1 93 ? 12.591 -14.296 1.806 1.00 63.41 93 ASP A O 1
ATOM 749 N N . GLU A 1 94 ? 11.874 -12.215 1.423 1.00 59.44 94 GLU A N 1
ATOM 750 C CA . GLU A 1 94 ? 12.154 -12.247 -0.026 1.00 59.44 94 GLU A CA 1
ATOM 751 C C . GLU A 1 94 ? 13.647 -12.366 -0.396 1.00 59.44 94 GLU A C 1
ATOM 753 O O . GLU A 1 94 ? 13.973 -12.717 -1.531 1.00 59.44 94 GLU A O 1
ATOM 758 N N . LYS A 1 95 ? 14.577 -12.079 0.526 1.00 52.75 95 LYS A N 1
ATOM 759 C CA . LYS A 1 95 ? 16.029 -12.175 0.269 1.00 52.75 95 LYS A CA 1
ATOM 760 C C . LYS A 1 95 ? 16.616 -13.583 0.447 1.00 52.75 95 LYS A C 1
ATOM 762 O O . LYS A 1 95 ? 17.836 -13.723 0.307 1.00 52.75 95 LYS A O 1
ATOM 767 N N . THR A 1 96 ? 15.800 -14.596 0.738 1.00 42.09 96 THR A N 1
ATOM 768 C CA . THR A 1 96 ? 16.249 -15.972 1.031 1.00 42.09 96 THR A CA 1
ATOM 769 C C . THR A 1 96 ?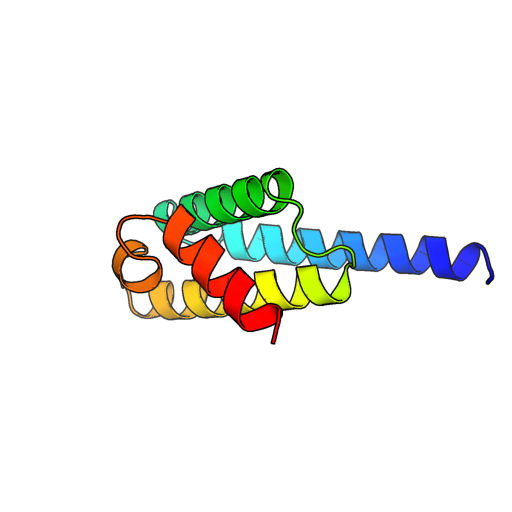 15.896 -16.945 -0.088 1.00 42.09 96 THR A C 1
ATOM 771 O O . THR A 1 96 ? 16.759 -17.799 -0.402 1.00 42.09 96 THR A O 1
#

Secondary structure (DSSP, 8-state):
--HHHHHHHHHHHHHHHHHHHHHHHHS-HHHHHHHHHHHHHHHHHT--SSHHHHHHHHHHHHHHHHHHHHTT--THHHH-S-HHHHHHHHHHHHT-

Radius of gyration: 14.56 Å; chains: 1; bounding box: 30×21×46 Å

Sequence (96 aa):
MNIYEKIIGGLDDKREWRAMEERAKALPSEYHNAYKAIQKYMWTTGGPTDWKDTKRVFDGILDLFEQGAAENRKVTDLTGDDVAAFCDDLLADEKT

Organism: NCBI:txid156205

Foldseek 3Di:
DDPVVVVVVVVVLVVLVVVLLVLLVVAPPQSVVLLVVLVVLCVVVVHDPDSVRVSVLSVVSSVQRVVCRVVVHGVCVVCPPDSNVSSVVSRVVVVD

InterPro domains:
  IPR008316 Uncharacterised conserved protein UCP029876 [PF06304] (10-96)